Protein AF-A0A970SUI1-F1 (afdb_monomer)

pLDDT: mean 92.94, std 6.57, range [58.94, 98.44]

Mean predicted aligned error: 3.72 Å

Secondary structure (DSSP, 8-state):
--HHHHHHT-----HHHHT-TTSGGGGHHHHHHHHHHH-EEEEEEEEEE-GGGGS--S--EEEEEEEE--HHHHH-HHHHHHHHHHHHHHHT-S---GGGHHHHHHHH-TTS---SEEPPGGGTTT---EEEEEEE-GGGSGGGS---SEEEEEE-TTT-S--EEPPGGG---

Solvent-accessible surface area (backbone atoms only — not comparable to full-atom values): 9920 Å² total; per-residue (Å²): 132,53,78,64,55,55,59,66,71,59,82,77,86,40,69,70,56,72,75,36,78,82,46,75,73,61,57,42,71,73,42,46,65,53,38,75,73,70,33,43,80,24,55,24,29,52,43,44,66,55,76,66,47,61,37,76,42,90,68,56,47,65,27,37,28,36,35,29,79,50,67,69,44,73,80,37,53,68,60,50,48,49,52,26,50,52,52,43,53,40,52,78,45,90,84,55,56,78,86,47,42,68,62,36,50,53,67,60,37,80,82,63,80,50,52,63,41,73,54,55,37,91,74,45,86,71,39,75,36,28,36,28,45,28,64,45,45,24,86,32,40,63,86,22,23,58,86,66,55,68,44,52,24,26,37,39,78,92,83,36,68,55,46,38,66,46,37,49,92,74,60,83,131

Sequence (173 aa):
MSKFERWRNKLLKPVWLTKSPTDSLNGLYDAVPLLFEKGRVAFGYLVQANSLLFKTSSYSYPACFIYSEDLFFQNNPEMLESISHELYEYKSSDAIPNHLKQVVNIIKDEYERAYNILLPENFTYGKVVYLTTVLVDPRHIPKYKITRSDMPLLVLPEQTPYSIILPKYYWVD

Radius of gyration: 15.61 Å; Cα contacts (8 Å, |Δi|>4): 291; chains: 1; bounding box: 35×31×38 Å

Nearest PDB structures (foldseek):
  5gz6-assembly1_B  TM=2.029E-01  e=7.193E+00  Ureibacillus thermosphaericus

Structure (mmCIF, N/CA/C/O backbone):
data_AF-A0A970SUI1-F1
#
_entry.id   AF-A0A970SUI1-F1
#
loop_
_atom_site.group_PDB
_atom_site.id
_atom_site.type_symbol
_atom_site.label_atom_id
_atom_site.label_alt_id
_atom_site.label_comp_id
_atom_site.label_asym_id
_atom_site.label_entity_id
_atom_site.label_seq_id
_atom_site.pdbx_PDB_ins_code
_atom_site.Cartn_x
_atom_site.Cartn_y
_atom_site.Cartn_z
_atom_site.occupancy
_atom_site.B_iso_or_equiv
_atom_site.auth_seq_id
_atom_site.auth_comp_id
_atom_site.auth_asym_id
_atom_site.auth_atom_id
_atom_site.pdbx_PDB_model_num
ATOM 1 N N . MET A 1 1 ? 17.136 -14.970 -13.559 1.00 62.25 1 MET A N 1
ATOM 2 C CA . MET A 1 1 ? 16.263 -13.837 -13.927 1.00 62.25 1 MET A CA 1
ATOM 3 C C . MET A 1 1 ? 16.739 -13.221 -15.240 1.00 62.25 1 MET A C 1
ATOM 5 O O . MET A 1 1 ? 17.881 -12.770 -15.318 1.00 62.25 1 MET A O 1
ATOM 9 N N . SER A 1 2 ? 15.910 -13.260 -16.280 1.00 78.25 2 SER A N 1
ATOM 10 C CA . SER A 1 2 ? 16.203 -12.740 -17.621 1.00 78.25 2 SER A CA 1
ATOM 11 C C . SER A 1 2 ? 16.325 -11.206 -17.641 1.00 78.25 2 SER A C 1
ATOM 13 O O . SER A 1 2 ? 15.882 -10.510 -16.722 1.00 78.25 2 SER A O 1
ATOM 15 N N . LYS A 1 3 ? 16.905 -10.638 -18.713 1.00 69.88 3 LYS A N 1
ATOM 16 C CA . LYS A 1 3 ? 16.972 -9.172 -18.922 1.00 69.88 3 LYS A CA 1
ATOM 17 C C . LYS A 1 3 ? 15.576 -8.533 -18.927 1.00 69.88 3 LYS A C 1
ATOM 19 O O . LYS A 1 3 ? 15.411 -7.404 -18.472 1.00 69.88 3 LYS A O 1
ATOM 24 N N . PHE A 1 4 ? 14.585 -9.270 -19.419 1.00 70.25 4 PHE A N 1
ATOM 25 C CA . PHE A 1 4 ? 13.199 -8.835 -19.504 1.00 70.25 4 PHE A CA 1
ATOM 26 C C . PHE A 1 4 ? 12.503 -8.830 -18.136 1.00 70.25 4 PHE A C 1
ATOM 28 O O . PHE A 1 4 ? 11.882 -7.834 -17.775 1.00 70.25 4 PHE A O 1
ATOM 35 N N . GLU A 1 5 ? 12.692 -9.872 -17.324 1.00 71.69 5 GLU A N 1
ATOM 36 C CA . GLU A 1 5 ? 12.201 -9.920 -15.935 1.00 71.69 5 GLU A CA 1
ATOM 37 C C . GLU A 1 5 ? 12.822 -8.812 -15.077 1.00 71.69 5 GLU A C 1
ATOM 39 O O . GLU A 1 5 ? 12.118 -8.107 -14.357 1.00 71.69 5 GLU A O 1
ATOM 44 N N . ARG A 1 6 ? 14.132 -8.570 -15.230 1.00 74.81 6 ARG A N 1
ATOM 45 C CA . ARG A 1 6 ? 14.820 -7.438 -14.584 1.00 74.81 6 ARG A CA 1
ATOM 46 C C . ARG A 1 6 ? 14.205 -6.091 -14.941 1.00 74.81 6 ARG A C 1
ATOM 48 O O . ARG A 1 6 ? 14.172 -5.205 -14.096 1.00 74.81 6 ARG A O 1
ATOM 55 N N . TRP A 1 7 ? 13.747 -5.918 -16.177 1.00 76.50 7 TRP A N 1
ATOM 56 C CA . TRP A 1 7 ? 13.093 -4.684 -16.600 1.00 76.50 7 TRP A CA 1
ATOM 57 C C . TRP A 1 7 ? 11.678 -4.555 -16.017 1.00 76.50 7 TRP A C 1
ATOM 59 O O . TRP A 1 7 ? 11.342 -3.490 -15.501 1.00 76.50 7 TRP A O 1
ATOM 69 N N . ARG A 1 8 ? 10.884 -5.636 -16.030 1.00 81.75 8 ARG A N 1
ATOM 70 C CA . ARG A 1 8 ? 9.518 -5.669 -15.470 1.00 81.75 8 ARG A CA 1
ATOM 71 C C . ARG A 1 8 ? 9.485 -5.394 -13.966 1.00 81.75 8 ARG A C 1
ATOM 73 O O . ARG A 1 8 ? 8.613 -4.667 -13.499 1.00 81.75 8 ARG A O 1
ATOM 80 N N . ASN A 1 9 ? 10.464 -5.917 -13.235 1.00 82.75 9 ASN A N 1
ATOM 81 C CA . ASN A 1 9 ? 10.524 -5.840 -11.774 1.00 82.75 9 ASN A CA 1
ATOM 82 C C . ASN A 1 9 ? 11.242 -4.572 -11.269 1.00 82.75 9 ASN A C 1
ATOM 84 O O . ASN A 1 9 ? 11.437 -4.391 -10.070 1.00 82.75 9 ASN A O 1
ATOM 88 N N . LYS A 1 10 ? 11.665 -3.670 -12.166 1.00 84.62 10 LYS A N 1
ATOM 89 C CA . LYS A 1 10 ? 12.484 -2.512 -11.795 1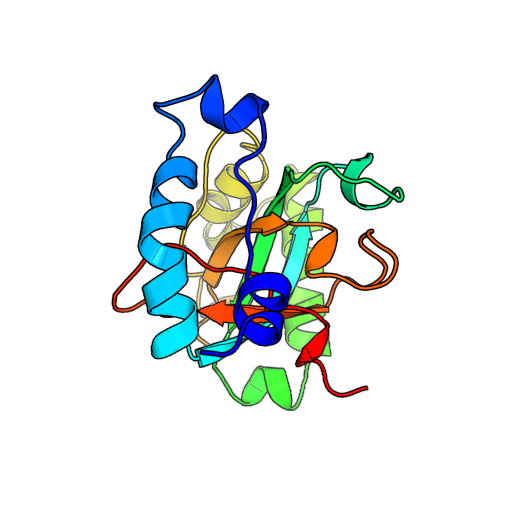.00 84.62 10 LYS A CA 1
ATOM 90 C C . LYS A 1 10 ? 11.658 -1.406 -11.137 1.00 84.62 10 LYS A C 1
ATOM 92 O O . LYS A 1 10 ? 10.986 -0.652 -11.839 1.00 84.62 10 LYS A O 1
ATOM 97 N N . LEU A 1 11 ? 11.830 -1.213 -9.832 1.00 88.81 11 LEU A N 1
ATOM 98 C CA . LEU A 1 11 ? 11.413 -0.004 -9.115 1.00 88.81 11 LEU A CA 1
ATOM 99 C C . LEU A 1 11 ? 12.519 1.063 -9.206 1.00 88.81 11 LEU A C 1
ATOM 101 O O . LEU A 1 11 ? 13.688 0.760 -8.972 1.00 88.81 11 LEU A O 1
ATOM 105 N N . LEU A 1 12 ? 12.197 2.296 -9.612 1.00 89.00 12 LEU A N 1
ATOM 106 C CA . LEU A 1 12 ? 13.188 3.382 -9.702 1.00 89.00 12 LEU A CA 1
ATOM 107 C C . LEU A 1 12 ? 13.029 4.329 -8.525 1.00 89.00 12 LEU A C 1
ATOM 109 O O . LEU A 1 12 ? 11.933 4.829 -8.292 1.00 89.00 12 LEU A O 1
ATOM 113 N N . LYS A 1 13 ? 14.149 4.628 -7.858 1.00 93.38 13 LYS A N 1
ATOM 114 C CA . LYS A 1 13 ? 14.183 5.623 -6.789 1.00 93.38 13 LYS A CA 1
ATOM 115 C C . LYS A 1 13 ? 13.908 7.016 -7.361 1.00 93.38 13 LYS A C 1
ATOM 117 O O . LYS A 1 13 ? 14.708 7.489 -8.174 1.00 93.38 13 LYS A O 1
ATOM 122 N N . PRO A 1 14 ? 12.784 7.664 -6.996 1.00 93.12 14 PRO A N 1
ATOM 123 C CA . PRO A 1 14 ? 12.476 8.986 -7.508 1.00 93.12 14 PRO A CA 1
ATOM 124 C C . PRO A 1 14 ? 13.42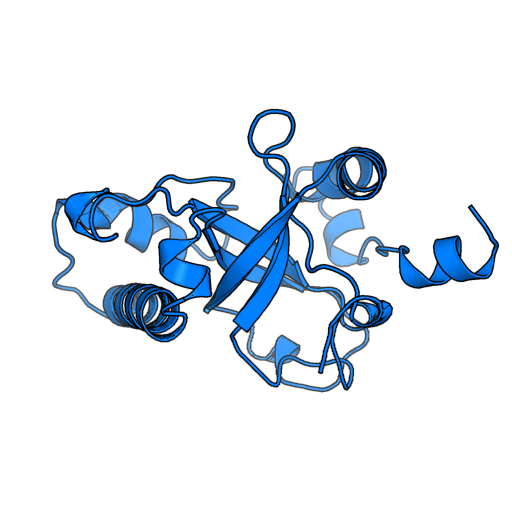1 10.020 -6.891 1.00 93.12 14 PRO A C 1
ATOM 126 O O . PRO A 1 14 ? 13.873 9.878 -5.756 1.00 93.12 14 PRO A O 1
ATOM 129 N N . VAL A 1 15 ? 13.693 11.095 -7.634 1.00 93.69 15 VAL A N 1
ATOM 130 C CA . VAL A 1 15 ? 14.657 12.137 -7.233 1.00 93.69 15 VAL A CA 1
ATOM 131 C C . VAL A 1 15 ? 14.319 12.752 -5.875 1.00 93.69 15 VAL A C 1
ATOM 133 O O . VAL A 1 15 ? 15.229 13.042 -5.105 1.00 93.69 15 VAL A O 1
ATOM 136 N N . TRP A 1 16 ? 13.032 12.944 -5.568 1.00 93.88 16 TRP A N 1
ATOM 137 C CA . TRP A 1 16 ? 12.612 13.497 -4.280 1.00 93.88 16 TRP A CA 1
ATOM 138 C C . TRP A 1 16 ? 13.020 12.587 -3.114 1.00 93.88 16 TRP A C 1
ATOM 140 O O . TRP A 1 16 ? 13.514 13.085 -2.113 1.00 93.88 16 TRP A O 1
ATOM 150 N N . LEU A 1 17 ? 12.927 11.263 -3.279 1.00 94.75 17 LEU A N 1
ATOM 151 C CA . LEU A 1 17 ? 13.305 10.309 -2.238 1.00 94.75 17 LEU A CA 1
ATOM 152 C C . LEU A 1 17 ? 14.828 10.229 -2.087 1.00 94.75 17 LEU A C 1
ATOM 154 O O . LEU A 1 17 ? 15.336 10.162 -0.974 1.00 94.75 17 LEU A O 1
ATOM 158 N N . THR A 1 18 ? 15.572 10.338 -3.194 1.00 94.12 18 THR A N 1
ATOM 159 C CA . THR A 1 18 ? 17.038 10.483 -3.160 1.00 94.12 18 THR A CA 1
ATOM 160 C C . THR A 1 18 ? 17.478 11.743 -2.406 1.00 94.12 18 THR A C 1
ATOM 162 O O . THR A 1 18 ? 18.510 11.727 -1.742 1.00 94.12 18 THR A O 1
ATOM 165 N N . LYS A 1 19 ? 16.706 12.835 -2.492 1.00 96.31 19 LYS A N 1
ATOM 166 C CA . LYS A 1 19 ? 16.964 14.091 -1.766 1.00 96.31 19 LYS A CA 1
ATOM 167 C C . LYS A 1 19 ? 16.516 14.057 -0.297 1.00 96.31 19 LYS A C 1
ATOM 169 O O . LYS A 1 19 ? 16.881 14.960 0.449 1.00 96.31 19 LYS A O 1
ATOM 174 N N . SER A 1 20 ? 15.785 13.023 0.115 1.00 94.31 20 SER A N 1
ATOM 175 C CA . SER A 1 20 ? 15.255 12.838 1.469 1.00 94.31 20 SER A CA 1
ATOM 176 C C . SER A 1 20 ? 15.763 11.517 2.061 1.00 94.31 20 SER A C 1
ATOM 178 O O . SER A 1 20 ? 14.997 10.562 2.183 1.00 94.31 20 SER A O 1
ATOM 180 N N . PRO A 1 21 ? 17.057 11.419 2.424 1.00 93.31 21 PRO A N 1
ATOM 181 C CA . PRO A 1 21 ? 17.677 10.156 2.839 1.00 93.31 21 PRO A CA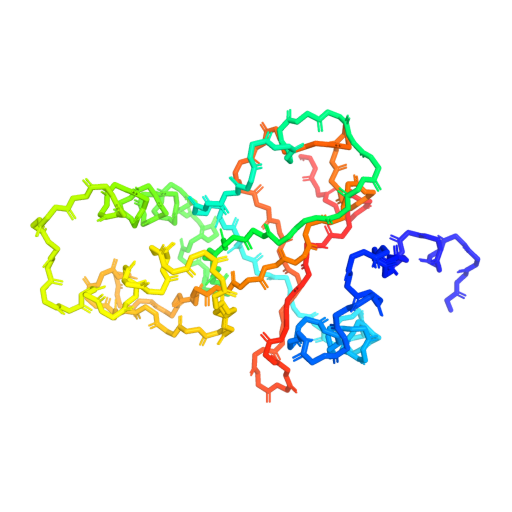 1
ATOM 182 C C . PRO A 1 21 ? 17.118 9.587 4.152 1.00 93.31 21 PRO A C 1
ATOM 184 O O . PRO A 1 21 ? 17.260 8.395 4.401 1.00 93.31 21 PRO A O 1
ATOM 187 N N . THR A 1 22 ? 16.481 10.419 4.978 1.00 94.81 22 THR A N 1
ATOM 188 C CA . THR A 1 22 ? 15.841 10.014 6.238 1.00 94.81 22 THR A CA 1
ATOM 189 C C . THR A 1 22 ? 14.401 9.531 6.064 1.00 94.81 22 THR A C 1
ATOM 191 O O . THR A 1 22 ? 13.830 9.015 7.019 1.00 94.81 22 THR A O 1
ATOM 194 N N . ASP A 1 23 ? 13.797 9.682 4.878 1.00 95.00 23 ASP A N 1
ATOM 195 C CA . ASP A 1 23 ? 12.455 9.150 4.620 1.00 95.00 23 ASP A CA 1
ATOM 196 C C . ASP A 1 23 ? 12.510 7.616 4.654 1.00 95.00 23 ASP A C 1
ATOM 198 O O . ASP A 1 23 ? 13.323 6.988 3.962 1.00 95.00 23 ASP A O 1
ATOM 202 N N . SER A 1 24 ? 11.642 7.012 5.465 1.00 95.50 24 SER A N 1
ATOM 203 C CA . SER A 1 24 ? 11.610 5.569 5.708 1.00 95.50 24 SER A CA 1
ATOM 204 C C . SER A 1 24 ? 11.296 4.748 4.454 1.00 95.50 24 SER A C 1
ATOM 206 O O . SER A 1 24 ? 11.657 3.571 4.403 1.00 95.50 24 SER A O 1
ATOM 208 N N . LEU A 1 25 ? 10.731 5.349 3.397 1.00 95.38 25 LEU A N 1
ATOM 209 C CA . LEU A 1 25 ? 10.548 4.692 2.097 1.00 95.38 25 LEU A CA 1
ATOM 210 C C . LEU A 1 25 ? 11.873 4.331 1.420 1.00 95.38 25 LEU A C 1
ATOM 212 O O . LEU A 1 25 ? 11.878 3.551 0.468 1.00 95.38 25 LEU A O 1
ATOM 216 N N . ASN A 1 26 ? 13.013 4.856 1.877 1.00 96.25 26 ASN A N 1
ATOM 217 C CA . ASN A 1 26 ? 14.308 4.435 1.349 1.00 96.25 26 ASN A CA 1
ATOM 218 C C . ASN A 1 26 ? 14.576 2.938 1.561 1.00 96.25 26 ASN A C 1
ATOM 220 O O . ASN A 1 26 ? 15.165 2.332 0.663 1.00 96.25 26 ASN A O 1
ATOM 224 N N . GLY A 1 27 ? 14.099 2.347 2.663 1.00 96.50 27 GLY A N 1
ATOM 225 C CA . GLY A 1 27 ? 14.279 0.918 2.954 1.00 96.50 27 GLY A CA 1
ATOM 226 C C . GLY A 1 27 ? 13.470 -0.011 2.042 1.00 96.50 27 GLY A C 1
ATOM 227 O O . GLY A 1 27 ? 13.797 -1.190 1.918 1.00 96.50 27 GLY A O 1
ATOM 228 N N . LEU A 1 28 ? 12.479 0.516 1.309 1.00 96.94 28 LEU A N 1
ATOM 229 C CA . LEU A 1 28 ? 11.741 -0.249 0.302 1.00 96.94 28 LEU A CA 1
ATOM 230 C C . LEU A 1 28 ? 12.683 -0.882 -0.732 1.00 96.94 28 LEU A C 1
ATOM 232 O O . LEU A 1 28 ? 12.471 -2.012 -1.157 1.00 96.94 28 LEU A O 1
ATOM 236 N N . TYR A 1 29 ? 13.735 -0.168 -1.137 1.00 95.50 29 TYR A N 1
ATOM 237 C CA . TYR A 1 29 ? 14.637 -0.622 -2.199 1.00 95.50 29 TYR A CA 1
ATOM 238 C C . TYR A 1 29 ? 15.480 -1.831 -1.787 1.00 95.50 29 TYR A C 1
ATOM 240 O O . TYR A 1 29 ? 15.832 -2.630 -2.655 1.00 95.50 29 TYR A O 1
ATOM 248 N N . ASP A 1 30 ? 15.724 -2.000 -0.488 1.00 94.88 30 ASP A N 1
ATOM 249 C CA . ASP A 1 30 ? 16.393 -3.177 0.067 1.00 94.88 30 ASP A CA 1
ATOM 250 C C . ASP A 1 30 ? 15.421 -4.363 0.190 1.00 94.88 30 ASP A C 1
ATOM 252 O O . ASP A 1 30 ? 15.821 -5.518 0.051 1.00 94.88 30 ASP A O 1
ATOM 256 N N . ALA A 1 31 ? 14.125 -4.089 0.377 1.00 96.19 31 ALA A N 1
ATOM 257 C CA . ALA A 1 31 ? 13.074 -5.102 0.470 1.00 96.19 31 ALA A CA 1
ATOM 258 C C . ALA A 1 31 ? 12.583 -5.627 -0.891 1.00 96.19 31 ALA A C 1
ATOM 260 O O . ALA A 1 31 ? 12.059 -6.736 -0.964 1.00 96.19 31 ALA A O 1
ATOM 261 N N . VAL A 1 32 ? 12.753 -4.869 -1.981 1.00 95.38 32 VAL A N 1
ATOM 262 C CA . VAL A 1 32 ? 12.268 -5.250 -3.323 1.00 95.38 32 VAL A CA 1
ATOM 263 C C . VAL A 1 32 ? 12.730 -6.652 -3.762 1.00 95.38 32 VAL A C 1
ATOM 265 O O . VAL A 1 32 ? 11.875 -7.423 -4.202 1.00 95.38 32 VAL A O 1
ATOM 268 N N . PRO A 1 33 ? 14.021 -7.040 -3.655 1.00 94.31 33 PRO A N 1
ATOM 269 C CA . PRO A 1 33 ? 14.448 -8.394 -4.013 1.00 94.31 33 PRO A CA 1
ATOM 270 C C . PRO A 1 33 ? 13.725 -9.477 -3.203 1.00 94.31 33 PRO A C 1
ATOM 272 O O . PRO A 1 33 ? 13.252 -10.452 -3.781 1.00 94.31 33 PRO A O 1
ATOM 275 N N . LEU A 1 34 ? 13.576 -9.264 -1.891 1.00 95.94 34 LEU A N 1
ATOM 276 C CA . LEU A 1 34 ? 12.889 -10.185 -0.988 1.00 95.94 34 LEU A CA 1
ATOM 277 C C . LEU A 1 34 ? 11.403 -10.332 -1.344 1.00 95.94 34 LEU A C 1
ATOM 279 O O . LEU A 1 34 ? 10.895 -11.450 -1.394 1.00 95.94 34 LEU A O 1
ATOM 283 N N . LEU A 1 35 ? 10.716 -9.223 -1.635 1.00 96.94 35 LEU A N 1
ATOM 284 C CA . LEU A 1 35 ? 9.304 -9.221 -2.027 1.00 96.94 35 LEU A CA 1
ATOM 285 C C . LEU A 1 35 ? 9.072 -9.959 -3.351 1.00 96.94 35 LEU A C 1
ATOM 287 O O . LEU A 1 35 ? 8.088 -10.678 -3.476 1.00 96.94 35 LEU A O 1
ATOM 291 N N . PHE A 1 36 ? 9.971 -9.829 -4.329 1.00 94.88 36 PHE A N 1
ATOM 292 C CA . PHE A 1 36 ? 9.856 -10.583 -5.582 1.00 94.88 36 PHE A CA 1
ATOM 293 C C . PHE A 1 36 ? 10.204 -12.069 -5.441 1.00 94.88 36 PHE A C 1
ATOM 295 O O . PHE A 1 36 ? 9.703 -12.873 -6.221 1.00 94.88 36 PHE A O 1
ATOM 302 N N . GLU A 1 37 ? 11.072 -12.436 -4.497 1.00 94.81 37 GLU A N 1
ATOM 303 C CA . GLU A 1 37 ? 11.479 -13.829 -4.281 1.00 94.81 37 GLU A CA 1
ATOM 304 C C . GLU A 1 37 ? 10.479 -14.605 -3.415 1.00 94.81 37 GLU A C 1
ATOM 306 O O . GLU A 1 37 ? 10.182 -15.762 -3.707 1.00 94.81 37 GLU A O 1
ATOM 311 N N . LYS A 1 38 ? 9.982 -13.984 -2.340 1.00 97.19 38 LYS A N 1
ATOM 312 C CA . LYS A 1 38 ? 9.218 -14.659 -1.278 1.00 97.19 38 LYS A CA 1
ATOM 313 C C . LYS A 1 38 ? 7.862 -14.029 -0.984 1.00 97.19 38 LYS A C 1
ATOM 315 O O . LYS A 1 38 ? 7.096 -14.608 -0.218 1.00 97.19 38 LYS A O 1
ATOM 320 N N . GLY A 1 39 ? 7.586 -12.849 -1.536 1.00 97.31 39 GLY A N 1
ATOM 321 C CA . GLY A 1 39 ? 6.338 -12.140 -1.294 1.00 97.31 39 GLY A CA 1
ATOM 322 C C . GLY A 1 39 ? 5.131 -12.920 -1.800 1.00 97.31 39 GLY A C 1
ATOM 323 O O . GLY A 1 39 ? 5.199 -13.658 -2.785 1.00 97.31 39 GLY A O 1
ATOM 324 N N . ARG A 1 40 ? 4.012 -12.734 -1.110 1.00 97.00 40 ARG A N 1
ATOM 325 C CA . ARG A 1 40 ? 2.713 -13.296 -1.469 1.00 97.00 40 ARG A CA 1
ATOM 326 C C . ARG A 1 40 ? 1.835 -12.203 -2.056 1.00 97.00 40 ARG A C 1
ATOM 328 O O . ARG A 1 40 ? 2.002 -11.024 -1.741 1.00 97.00 40 ARG A O 1
ATOM 335 N N . VAL A 1 41 ? 0.931 -12.597 -2.948 1.00 96.56 41 VAL A N 1
ATOM 336 C CA . VAL A 1 41 ? -0.034 -11.669 -3.539 1.00 96.56 41 VAL A CA 1
ATOM 337 C C . VAL A 1 41 ? -1.177 -11.461 -2.551 1.00 96.56 41 VAL A C 1
ATOM 339 O O . VAL A 1 41 ? -1.843 -12.420 -2.176 1.00 96.56 41 VAL A O 1
ATOM 342 N N .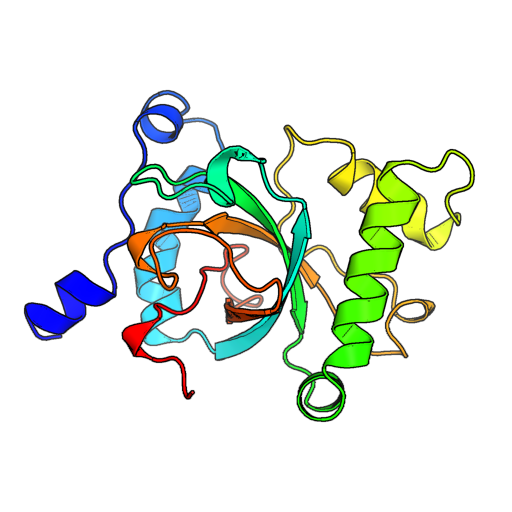 ALA A 1 42 ? -1.402 -10.210 -2.165 1.00 97.00 42 ALA A N 1
ATOM 343 C CA . ALA A 1 42 ? -2.531 -9.772 -1.356 1.00 97.00 42 ALA A CA 1
ATOM 344 C C . ALA A 1 42 ? -3.495 -8.910 -2.179 1.00 97.00 42 ALA A C 1
ATOM 346 O O . ALA A 1 42 ? -3.096 -8.247 -3.146 1.00 97.00 42 ALA A O 1
ATOM 347 N N . PHE A 1 43 ? -4.757 -8.874 -1.754 1.00 95.81 43 PHE A N 1
ATOM 348 C CA . PHE A 1 43 ? -5.769 -7.978 -2.308 1.00 95.81 43 PHE A CA 1
ATOM 349 C C . PHE A 1 43 ? -5.578 -6.602 -1.695 1.00 95.81 43 PHE A C 1
ATOM 351 O O . PHE A 1 43 ? -5.746 -6.449 -0.488 1.00 95.81 43 PHE A O 1
ATOM 358 N N . GLY A 1 44 ? -5.187 -5.625 -2.510 1.00 97.12 44 GLY A N 1
ATOM 359 C CA . GLY A 1 44 ? -5.023 -4.242 -2.089 1.00 97.12 44 GLY A CA 1
ATOM 360 C C . GLY A 1 44 ? -6.158 -3.358 -2.584 1.00 97.12 44 GLY A C 1
ATOM 361 O O . GLY A 1 44 ? -6.634 -3.524 -3.708 1.00 97.12 44 GLY A O 1
ATOM 362 N N . TYR A 1 45 ? -6.540 -2.378 -1.773 1.00 97.81 45 TYR A N 1
ATOM 363 C CA . TYR A 1 45 ? -7.465 -1.316 -2.152 1.00 97.81 45 TYR A CA 1
ATOM 364 C C . TYR A 1 45 ? -6.892 0.048 -1.775 1.00 97.81 45 TYR A C 1
ATOM 366 O O . TYR A 1 45 ? -6.357 0.239 -0.682 1.00 97.81 45 TYR A O 1
ATOM 374 N N . LEU A 1 46 ? -6.965 0.993 -2.704 1.00 97.44 46 LEU A N 1
ATOM 375 C CA . LEU A 1 46 ? -6.482 2.352 -2.522 1.00 97.44 46 LEU A CA 1
ATOM 376 C C . LEU A 1 46 ? -7.419 3.128 -1.590 1.00 97.44 46 LEU A C 1
ATOM 378 O O . LEU A 1 46 ? -8.577 3.357 -1.934 1.00 97.44 46 LEU A O 1
ATOM 382 N N . VAL A 1 47 ? -6.879 3.610 -0.470 1.00 96.38 47 VAL A N 1
ATOM 383 C CA . VAL A 1 47 ? -7.579 4.521 0.452 1.00 96.38 47 VAL A CA 1
ATOM 384 C C . VAL A 1 47 ? -7.379 5.963 0.013 1.00 96.38 47 VAL A C 1
ATOM 386 O O . VAL A 1 47 ? -8.322 6.739 -0.089 1.00 96.38 47 VAL A O 1
ATOM 389 N N . GLN A 1 48 ? -6.129 6.341 -0.257 1.00 93.94 48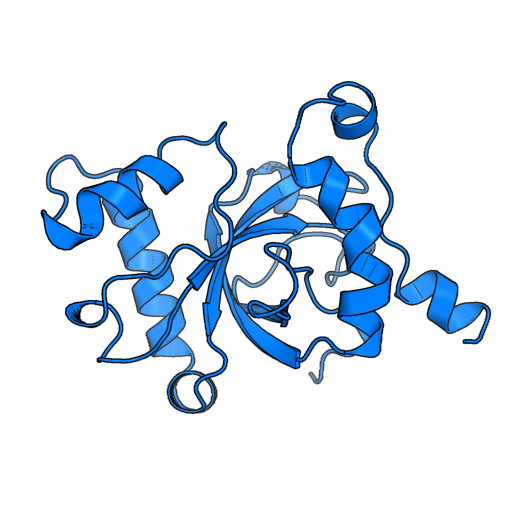 GLN A N 1
ATOM 390 C CA . GLN A 1 48 ? -5.782 7.718 -0.578 1.00 93.94 48 GLN A CA 1
ATOM 391 C C . GLN A 1 48 ? -4.545 7.785 -1.466 1.00 93.94 48 GLN A C 1
ATOM 393 O O . GLN A 1 48 ? -3.525 7.161 -1.189 1.00 93.94 48 GLN A O 1
ATOM 398 N N . ALA A 1 49 ? -4.595 8.631 -2.490 1.00 93.06 49 ALA A N 1
ATOM 399 C CA . ALA A 1 49 ? -3.459 8.928 -3.351 1.00 93.06 49 ALA A CA 1
ATOM 400 C C . ALA A 1 49 ? -3.345 10.427 -3.625 1.00 93.06 49 ALA A C 1
ATOM 402 O O . ALA A 1 49 ? -4.337 11.155 -3.659 1.00 93.06 49 ALA A O 1
ATOM 403 N N . ASN A 1 50 ? -2.121 10.872 -3.910 1.00 88.75 50 ASN A N 1
ATOM 404 C CA . ASN A 1 50 ? -1.891 12.185 -4.496 1.00 88.75 50 ASN A CA 1
ATOM 405 C C . ASN A 1 50 ? -2.612 12.295 -5.858 1.00 88.75 50 ASN A C 1
ATOM 407 O O . ASN A 1 50 ? -2.532 11.379 -6.678 1.00 88.75 50 ASN A O 1
ATOM 411 N N . SER A 1 51 ? -3.261 13.430 -6.139 1.00 91.50 51 SER A N 1
ATOM 412 C CA . SER A 1 51 ? -4.010 13.649 -7.390 1.00 91.50 51 SER A CA 1
ATOM 413 C 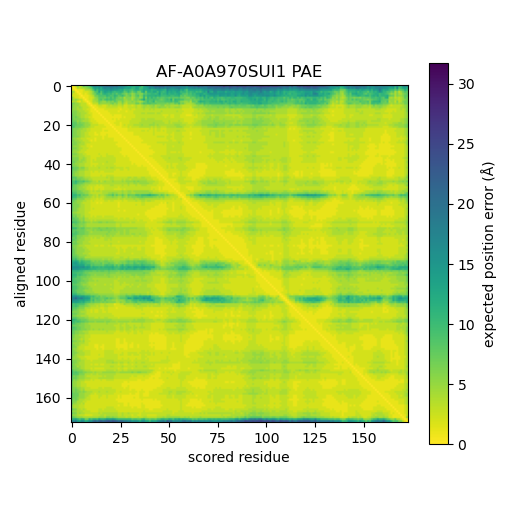C . SER A 1 51 ? -3.158 13.493 -8.662 1.00 91.50 51 SER A C 1
ATOM 415 O O . SER A 1 51 ? -3.678 13.161 -9.730 1.00 91.50 51 SER A O 1
ATOM 417 N N . LEU A 1 52 ? -1.835 13.670 -8.561 1.00 92.69 52 LEU A N 1
ATOM 418 C CA . LEU A 1 52 ? -0.882 13.443 -9.649 1.00 92.69 52 LEU A CA 1
ATOM 419 C C . LEU A 1 52 ? -0.811 11.975 -10.087 1.00 92.69 52 LEU A C 1
ATOM 421 O O . LEU A 1 52 ? -0.510 11.723 -11.251 1.00 92.69 52 LEU A O 1
ATOM 425 N N . LEU A 1 53 ? -1.136 11.016 -9.212 1.00 94.38 53 LEU A N 1
ATOM 426 C CA . LEU A 1 53 ? -1.164 9.588 -9.550 1.00 94.38 53 LEU A CA 1
ATOM 427 C C . LEU A 1 53 ? -2.324 9.213 -10.486 1.00 94.38 53 LEU A C 1
ATOM 429 O O . LEU A 1 53 ? -2.267 8.175 -11.142 1.00 94.38 53 LEU A O 1
ATOM 433 N N . PHE A 1 54 ? -3.347 10.064 -10.611 1.00 95.38 54 PHE A N 1
ATOM 434 C CA . PHE A 1 54 ? -4.471 9.877 -11.539 1.00 95.38 54 PHE A CA 1
ATOM 435 C C . PHE A 1 54 ? -4.216 10.494 -12.924 1.00 95.38 54 PHE A C 1
ATOM 437 O O . PHE A 1 54 ? -5.028 10.357 -13.845 1.00 95.38 54 PHE A O 1
ATOM 444 N N . LYS A 1 55 ? -3.071 11.159 -13.108 1.00 94.62 55 LYS A N 1
ATOM 445 C CA . LYS A 1 55 ? -2.602 11.672 -14.398 1.00 94.62 55 LYS A CA 1
ATOM 446 C C . LYS A 1 55 ? -1.491 10.769 -14.916 1.00 94.62 55 LYS A C 1
ATOM 448 O O . LYS A 1 55 ? -0.702 10.239 -14.143 1.00 94.62 55 LYS A O 1
ATOM 453 N N . THR A 1 56 ? -1.423 10.593 -16.234 1.00 92.50 56 THR A N 1
ATOM 454 C CA . THR A 1 56 ? -0.324 9.842 -16.854 1.00 92.50 56 THR A CA 1
ATOM 455 C C . THR A 1 56 ? 0.999 10.512 -16.490 1.00 92.50 56 THR A C 1
ATOM 457 O O . THR A 1 56 ? 1.198 11.688 -16.791 1.00 92.50 56 THR A O 1
ATOM 460 N N . SER A 1 57 ? 1.875 9.773 -15.811 1.00 85.31 57 SER A N 1
ATOM 461 C CA . SER A 1 57 ? 3.103 10.303 -15.217 1.00 85.31 57 SER A CA 1
ATOM 462 C C . SER A 1 57 ? 4.228 9.273 -15.273 1.00 85.31 57 SER A C 1
ATOM 464 O O . SER A 1 57 ? 3.991 8.069 -15.336 1.00 85.31 57 SER A O 1
ATOM 466 N N . SER A 1 58 ? 5.472 9.745 -15.246 1.00 86.50 58 SER A N 1
ATOM 467 C CA . SER A 1 58 ? 6.668 8.918 -15.042 1.00 86.50 58 SER A CA 1
ATOM 468 C C . SER A 1 58 ? 7.197 8.989 -13.605 1.00 86.50 58 SER A C 1
ATOM 470 O O . SER A 1 58 ? 8.191 8.336 -13.287 1.00 86.50 58 SER A O 1
ATOM 472 N N . TYR A 1 59 ? 6.549 9.774 -12.742 1.00 90.69 59 TYR A N 1
ATOM 473 C CA . TYR A 1 59 ? 6.968 10.008 -11.366 1.00 90.69 59 TYR A CA 1
ATOM 474 C C . TYR A 1 59 ? 6.234 9.094 -10.392 1.00 90.69 59 TYR A C 1
ATOM 476 O O . TYR A 1 59 ? 5.007 8.997 -10.425 1.00 90.69 59 TYR A O 1
ATOM 484 N N . SER A 1 60 ? 7.003 8.477 -9.498 1.00 94.00 60 SER A N 1
ATOM 485 C CA . SER A 1 60 ? 6.473 7.663 -8.410 1.00 94.00 60 SER A CA 1
ATOM 486 C C . SER A 1 60 ? 6.125 8.526 -7.199 1.00 94.00 60 SER A C 1
ATOM 488 O O . SER A 1 60 ? 6.925 9.377 -6.789 1.00 94.00 60 SER A O 1
ATOM 490 N N . TYR A 1 61 ? 4.962 8.266 -6.603 1.00 94.69 61 TYR A N 1
ATOM 491 C CA . TYR A 1 61 ? 4.479 8.940 -5.395 1.00 94.69 61 TYR A CA 1
ATOM 492 C C . TYR A 1 61 ? 3.935 7.918 -4.394 1.00 94.69 61 TYR A C 1
ATOM 494 O O . TYR A 1 61 ? 3.425 6.876 -4.815 1.00 94.69 61 TYR A O 1
ATOM 502 N N . PRO A 1 62 ? 4.049 8.183 -3.083 1.00 94.94 62 PRO A N 1
ATOM 503 C CA . PRO A 1 62 ? 3.402 7.350 -2.085 1.00 94.94 62 PRO A CA 1
ATOM 504 C C . PRO A 1 62 ? 1.879 7.468 -2.187 1.00 94.94 62 PRO A C 1
ATOM 506 O O . PRO A 1 62 ? 1.333 8.521 -2.529 1.00 94.94 62 PRO A O 1
ATOM 509 N N . ALA A 1 63 ? 1.206 6.374 -1.865 1.00 95.56 63 ALA A N 1
ATOM 510 C CA . ALA A 1 63 ? -0.229 6.301 -1.668 1.00 95.56 63 ALA A CA 1
ATOM 511 C C . ALA A 1 63 ? -0.533 5.350 -0.508 1.00 95.56 63 ALA A C 1
ATOM 513 O O . ALA A 1 63 ? 0.245 4.440 -0.217 1.00 95.56 63 ALA A O 1
ATOM 514 N N . CYS A 1 64 ? -1.661 5.573 0.149 1.00 96.50 64 CYS A N 1
ATOM 515 C CA . CYS A 1 64 ? -2.140 4.765 1.253 1.00 96.50 64 CYS A CA 1
ATOM 516 C C . CYS A 1 64 ? -3.084 3.685 0.723 1.00 96.50 64 CYS A C 1
ATOM 518 O O . CYS A 1 64 ? -4.065 3.989 0.039 1.00 96.50 64 CYS A O 1
ATOM 520 N N . PHE A 1 65 ? -2.773 2.435 1.036 1.00 97.94 65 PHE A N 1
ATOM 521 C CA . PHE A 1 65 ? -3.551 1.257 0.680 1.00 97.94 65 PHE A CA 1
ATOM 522 C C . PHE A 1 65 ? -3.979 0.522 1.943 1.00 97.94 65 PHE A C 1
ATOM 524 O O . PHE A 1 65 ? -3.261 0.526 2.943 1.00 97.94 65 PHE A O 1
ATOM 531 N N . ILE A 1 66 ? -5.104 -0.175 1.860 1.00 98.25 66 ILE A N 1
ATOM 532 C CA . ILE A 1 66 ? -5.366 -1.327 2.714 1.00 98.25 66 ILE A CA 1
ATOM 533 C C . ILE A 1 66 ? -5.090 -2.610 1.946 1.00 98.25 66 ILE A C 1
ATOM 535 O O . ILE A 1 66 ? -5.220 -2.631 0.722 1.00 98.25 66 ILE A O 1
ATOM 539 N N . TYR A 1 67 ? -4.724 -3.680 2.642 1.00 98.44 67 TYR A N 1
ATOM 540 C CA . TYR A 1 67 ? -4.634 -4.999 2.033 1.00 98.44 67 TYR A CA 1
ATOM 541 C C . TYR A 1 67 ? -4.977 -6.134 2.989 1.00 98.44 67 TYR A C 1
ATOM 543 O O . TYR A 1 67 ? -4.877 -5.996 4.210 1.00 98.44 67 TYR A O 1
ATOM 551 N N . SER A 1 68 ? -5.337 -7.279 2.414 1.00 97.94 68 SER A N 1
ATOM 552 C CA . SER A 1 68 ? -5.519 -8.532 3.141 1.00 97.94 68 SER A CA 1
ATOM 553 C C . SER A 1 68 ? -5.073 -9.738 2.314 1.00 97.94 68 SER A C 1
ATOM 555 O O . SER A 1 68 ? -5.191 -9.750 1.086 1.00 97.94 68 SER A O 1
ATOM 557 N N . GLU A 1 69 ? -4.567 -10.756 3.010 1.00 96.56 69 GLU A N 1
ATOM 558 C CA . GLU A 1 69 ? -4.301 -12.096 2.469 1.00 96.56 69 GLU A CA 1
ATOM 559 C C . GLU A 1 69 ? -5.484 -13.063 2.718 1.00 96.56 69 GLU A C 1
ATOM 561 O O . GLU A 1 69 ? -5.431 -14.221 2.308 1.00 96.56 69 GLU A O 1
ATOM 566 N N . ASP A 1 70 ? -6.556 -12.623 3.398 1.00 96.69 70 ASP A N 1
ATOM 567 C CA . ASP A 1 70 ? -7.708 -13.474 3.729 1.00 96.69 70 ASP A CA 1
ATOM 568 C C . ASP A 1 70 ? -8.603 -13.717 2.498 1.00 96.69 70 ASP A C 1
ATOM 570 O O . ASP A 1 70 ? -9.062 -12.780 1.835 1.00 96.69 70 ASP A O 1
ATOM 574 N N . LEU A 1 71 ? -8.906 -14.994 2.229 1.00 94.75 71 LEU A N 1
ATOM 575 C CA . LEU A 1 71 ? -9.763 -15.437 1.119 1.00 94.75 71 LEU A CA 1
ATOM 576 C C . LEU A 1 71 ? -11.182 -14.849 1.170 1.00 94.75 71 LEU A C 1
ATOM 578 O O . LEU A 1 71 ? -11.875 -14.818 0.153 1.00 94.75 71 LEU A O 1
ATOM 582 N N . PHE A 1 72 ? -11.638 -14.376 2.330 1.00 95.94 72 PHE A N 1
ATOM 583 C CA . PHE A 1 72 ? -12.894 -13.649 2.459 1.00 95.94 72 PHE A CA 1
ATOM 584 C C . PHE A 1 72 ? -12.954 -12.458 1.498 1.00 95.94 72 PHE A C 1
ATOM 586 O O . PHE A 1 72 ? -13.931 -12.336 0.766 1.00 95.94 72 PHE A O 1
ATOM 593 N N . PHE A 1 73 ? -11.908 -11.632 1.431 1.00 95.31 73 PHE A N 1
ATOM 594 C CA . PHE A 1 73 ? -11.889 -10.465 0.543 1.00 95.31 73 PHE A CA 1
ATOM 595 C C . PHE A 1 73 ? -11.616 -10.830 -0.916 1.00 95.31 73 PHE A C 1
ATOM 597 O O . PHE A 1 73 ? -12.027 -10.097 -1.807 1.00 95.31 73 PHE A O 1
ATOM 604 N N . GLN A 1 74 ? -10.993 -11.982 -1.178 1.00 88.75 74 GLN A N 1
ATOM 605 C CA . GLN A 1 74 ? -10.909 -12.522 -2.537 1.00 88.75 74 GLN A CA 1
ATOM 606 C C . GLN A 1 74 ? -12.296 -12.821 -3.111 1.00 88.75 74 GLN A C 1
ATOM 608 O O . GLN A 1 74 ? -12.569 -12.536 -4.273 1.00 88.75 74 GLN A O 1
ATOM 613 N N . ASN A 1 75 ? -13.156 -13.426 -2.291 1.00 93.38 75 ASN A N 1
ATOM 614 C CA . ASN A 1 75 ? -14.499 -13.827 -2.696 1.00 93.38 75 ASN A CA 1
ATOM 615 C C . ASN A 1 75 ? -15.516 -12.679 -2.605 1.00 93.38 75 ASN A C 1
ATOM 617 O O . ASN A 1 75 ? -16.579 -12.783 -3.206 1.00 93.38 75 ASN A O 1
ATOM 621 N N . ASN A 1 76 ? -15.193 -11.622 -1.853 1.00 94.62 76 ASN A N 1
ATOM 622 C CA . ASN A 1 76 ? -16.060 -10.473 -1.584 1.00 94.62 76 ASN A CA 1
ATOM 623 C C . ASN A 1 76 ? -15.242 -9.161 -1.684 1.00 94.62 76 ASN A C 1
ATOM 625 O O . ASN A 1 76 ? -15.012 -8.494 -0.666 1.00 94.62 76 ASN A O 1
ATOM 629 N N . PRO A 1 77 ? -14.704 -8.809 -2.870 1.00 92.00 77 PRO A N 1
ATOM 630 C CA . PRO A 1 77 ? -13.829 -7.643 -3.044 1.00 92.00 77 PRO A CA 1
ATOM 631 C C . PRO A 1 77 ? -14.493 -6.313 -2.655 1.00 92.00 77 PRO A C 1
ATOM 633 O O 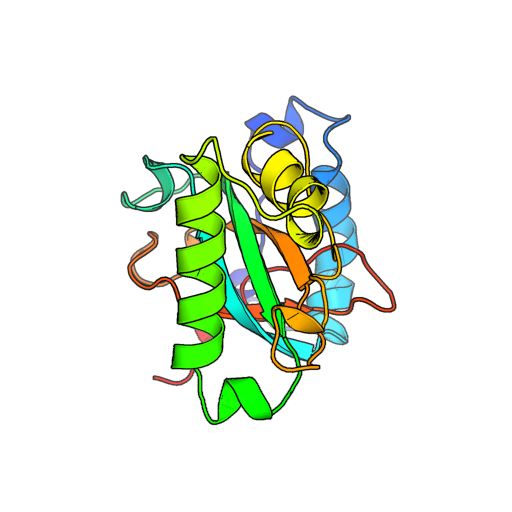. PRO A 1 77 ? -13.823 -5.412 -2.147 1.00 92.00 77 PRO A O 1
ATOM 636 N N . GLU A 1 78 ? -15.813 -6.209 -2.809 1.00 95.56 78 GLU A N 1
ATOM 637 C CA . GLU A 1 78 ? -16.630 -5.060 -2.410 1.00 95.56 78 GLU A CA 1
ATOM 638 C C . GLU A 1 78 ? -16.573 -4.774 -0.900 1.00 95.56 78 GLU A C 1
ATOM 640 O O . GLU A 1 78 ? -16.765 -3.638 -0.460 1.00 95.56 78 GLU A O 1
ATOM 645 N N . MET A 1 79 ? -16.262 -5.785 -0.083 1.00 97.12 79 MET A N 1
ATOM 646 C CA . MET A 1 79 ? -16.126 -5.620 1.364 1.00 97.12 79 MET A CA 1
ATOM 647 C C . MET A 1 79 ? -14.836 -4.879 1.714 1.00 97.12 79 MET A C 1
ATOM 649 O O . MET A 1 79 ? -14.839 -4.032 2.607 1.00 97.12 79 MET A O 1
ATOM 653 N N . LEU A 1 80 ? -13.742 -5.154 0.993 1.00 96.50 80 LEU A N 1
ATOM 654 C CA . LEU A 1 80 ? -12.490 -4.412 1.155 1.00 96.50 80 LEU A CA 1
ATOM 655 C C . LEU A 1 80 ? -12.626 -2.999 0.577 1.00 96.50 80 LEU A C 1
ATOM 657 O O . LEU A 1 80 ? -12.168 -2.039 1.190 1.00 96.50 80 LEU A O 1
ATOM 661 N N . GLU A 1 81 ? -13.317 -2.857 -0.555 1.00 97.06 81 GLU A N 1
ATOM 662 C CA . GLU A 1 81 ? -13.686 -1.552 -1.108 1.00 97.06 81 GLU A CA 1
ATOM 663 C C . GLU A 1 81 ? -14.431 -0.690 -0.077 1.00 97.06 81 GLU A C 1
ATOM 665 O O . GLU A 1 81 ? -14.053 0.459 0.153 1.00 97.06 81 GLU A O 1
ATOM 670 N N . SER A 1 82 ? -15.452 -1.251 0.574 1.00 97.44 82 SER A N 1
ATOM 671 C CA . SER A 1 82 ? -16.275 -0.539 1.558 1.00 97.44 82 SER A CA 1
ATOM 672 C C . SER A 1 82 ? -15.444 -0.037 2.743 1.00 97.44 82 SER A C 1
ATOM 674 O O . SER A 1 82 ? -15.561 1.126 3.121 1.00 97.44 82 SER A O 1
ATOM 676 N N . ILE A 1 83 ? -14.533 -0.870 3.264 1.00 97.50 83 ILE A N 1
ATOM 677 C CA . ILE A 1 83 ? -13.574 -0.483 4.317 1.00 97.50 83 ILE A CA 1
ATOM 678 C C . ILE A 1 83 ? -12.709 0.698 3.847 1.00 97.50 83 ILE A C 1
ATOM 680 O O . ILE A 1 83 ? -12.480 1.647 4.596 1.00 97.50 83 ILE A O 1
ATOM 684 N N . SER A 1 84 ? -12.225 0.651 2.604 1.00 96.81 84 SER A N 1
ATOM 685 C CA . SER A 1 84 ? -11.374 1.697 2.032 1.00 96.81 84 SER A CA 1
ATOM 686 C C . SER A 1 84 ? -12.102 3.036 1.902 1.00 96.81 84 SER A C 1
ATOM 688 O O . SER A 1 84 ? -11.552 4.073 2.282 1.00 96.81 84 SER A O 1
ATOM 690 N N . HIS A 1 85 ? -13.339 3.020 1.394 1.00 95.81 85 HIS A N 1
ATOM 691 C CA . HIS A 1 85 ? -14.172 4.221 1.279 1.00 95.81 85 HIS A CA 1
ATOM 692 C C . HIS A 1 85 ? -14.501 4.804 2.647 1.00 95.81 85 HIS A C 1
ATOM 694 O O . HIS A 1 85 ? -14.335 6.003 2.845 1.00 95.81 85 HIS A O 1
ATOM 700 N N . GLU A 1 86 ? -14.882 3.971 3.614 1.00 95.94 86 GLU A N 1
ATOM 701 C CA . GLU A 1 86 ? -15.236 4.448 4.951 1.00 95.94 86 GLU A CA 1
ATOM 702 C C . GLU A 1 86 ? -14.027 5.092 5.662 1.00 95.94 86 GLU A C 1
ATOM 704 O O . GLU A 1 86 ? -14.141 6.166 6.258 1.00 95.94 86 GLU A O 1
ATOM 709 N N . LEU A 1 87 ? -12.823 4.519 5.522 1.00 95.81 87 LEU A N 1
ATOM 710 C CA . LEU A 1 87 ? -11.585 5.149 6.006 1.00 95.81 87 LEU A CA 1
ATOM 711 C C . LEU A 1 87 ? -11.319 6.511 5.351 1.00 95.81 87 LEU A C 1
ATOM 713 O O . LEU A 1 87 ? -10.902 7.453 6.033 1.00 95.81 87 LEU A O 1
ATOM 717 N N . TYR A 1 88 ? -11.551 6.623 4.041 1.00 94.38 88 TYR A N 1
ATOM 718 C CA . TYR A 1 88 ? -11.407 7.882 3.316 1.00 94.38 88 TYR A CA 1
ATOM 719 C C . TYR A 1 88 ? -12.435 8.927 3.777 1.00 94.38 88 TYR A C 1
ATOM 721 O O . TYR A 1 88 ? -12.075 10.085 3.986 1.00 94.38 88 TYR A O 1
ATOM 729 N N . GLU A 1 89 ? -13.687 8.538 4.016 1.00 94.25 89 GLU A N 1
ATOM 730 C CA . GLU A 1 89 ? -14.724 9.434 4.541 1.00 94.25 89 GLU A CA 1
ATOM 731 C C . GLU A 1 89 ? -14.376 9.955 5.942 1.00 94.25 89 GLU A C 1
ATOM 733 O O . GLU A 1 89 ? -14.473 11.159 6.204 1.00 94.25 89 GLU A O 1
ATOM 738 N N . TYR A 1 90 ? -13.870 9.093 6.833 1.00 93.81 90 TYR A N 1
ATOM 739 C CA . TYR A 1 90 ? -13.436 9.521 8.166 1.00 93.81 90 TYR A CA 1
ATOM 740 C C . TYR A 1 90 ? -12.271 10.511 8.135 1.00 93.81 90 TYR A C 1
ATOM 742 O O . TYR A 1 90 ? -12.148 11.346 9.037 1.00 93.81 90 TYR A O 1
ATOM 750 N N . LYS A 1 91 ? -11.441 10.484 7.088 1.00 87.25 91 LYS A N 1
ATOM 751 C CA . LYS A 1 91 ? -10.386 11.484 6.890 1.00 87.25 91 LYS A CA 1
ATOM 752 C C . LYS A 1 91 ? -10.951 12.907 6.796 1.00 87.25 91 LYS A C 1
ATOM 754 O O . LYS A 1 91 ? -10.285 13.851 7.211 1.00 87.25 91 LYS A O 1
ATOM 759 N N . SER A 1 92 ? -12.168 13.082 6.293 1.00 85.75 92 SER A N 1
ATOM 760 C CA . SER A 1 92 ? -12.832 14.389 6.188 1.00 85.75 92 SER A CA 1
ATOM 761 C C . SER A 1 92 ? -13.873 14.639 7.283 1.00 85.75 92 SER A C 1
ATOM 763 O O . SER A 1 92 ? -14.509 15.688 7.280 1.00 85.75 92 SER A O 1
ATOM 765 N N . SER A 1 93 ? -14.029 13.709 8.229 1.00 88.94 93 SER A N 1
ATOM 766 C CA . SER A 1 93 ? -14.998 13.797 9.322 1.00 88.94 93 SER A CA 1
ATOM 767 C C . SER A 1 93 ? -14.354 14.242 10.639 1.00 88.94 93 SER A C 1
ATOM 769 O O . SER A 1 93 ? -13.209 13.888 10.958 1.00 88.94 93 SER A O 1
ATOM 771 N N . ASP A 1 94 ? -15.128 14.980 11.435 1.00 84.31 94 ASP A N 1
ATOM 772 C CA . ASP A 1 94 ? -14.824 15.295 12.836 1.00 84.31 94 ASP A CA 1
ATOM 773 C C . ASP A 1 94 ? -15.366 14.222 13.800 1.00 84.31 94 ASP A C 1
ATOM 775 O O . ASP A 1 94 ? -14.895 14.083 14.930 1.00 84.31 94 ASP A O 1
ATOM 779 N N . ALA A 1 95 ? -16.326 13.412 13.347 1.00 91.06 95 ALA A N 1
ATOM 780 C CA . ALA A 1 95 ? -16.973 12.363 14.127 1.00 91.06 95 ALA A CA 1
ATOM 781 C C . ALA A 1 95 ? -16.343 10.991 13.838 1.00 91.06 95 ALA A C 1
ATOM 783 O O . ALA A 1 95 ? -16.965 10.115 13.242 1.00 91.06 95 ALA A O 1
ATOM 784 N N . ILE A 1 96 ? -15.088 10.804 14.256 1.00 92.00 96 ILE A N 1
ATOM 785 C CA . ILE A 1 96 ? -14.365 9.537 14.068 1.00 92.00 96 ILE A CA 1
ATOM 786 C C . ILE A 1 96 ? -14.651 8.583 15.243 1.00 92.00 96 ILE A C 1
ATOM 788 O O . ILE A 1 96 ? -14.399 8.958 16.400 1.00 92.00 96 ILE A O 1
ATOM 792 N N . PRO A 1 97 ? -15.102 7.338 14.990 1.00 93.06 97 PRO A N 1
ATOM 793 C CA . PRO A 1 97 ? -15.252 6.320 16.025 1.00 93.06 97 PRO A CA 1
ATOM 794 C C . PRO A 1 97 ? -13.953 6.107 16.808 1.00 93.06 97 PRO A C 1
ATOM 796 O O . PRO A 1 97 ? -12.875 6.010 16.228 1.00 93.06 97 PRO A O 1
ATOM 799 N N . ASN A 1 98 ? -14.042 5.985 18.138 1.00 92.44 98 ASN A N 1
ATOM 800 C CA . ASN A 1 98 ? -12.858 5.905 19.009 1.00 92.44 98 ASN A CA 1
ATOM 801 C C . ASN A 1 98 ? -11.856 4.819 18.591 1.00 92.44 98 ASN A C 1
ATOM 803 O O . ASN A 1 98 ? -10.655 5.069 18.609 1.00 92.44 98 ASN A O 1
ATOM 807 N N . HIS A 1 99 ? -12.348 3.648 18.182 1.00 91.69 99 HIS A N 1
ATOM 808 C CA . HIS A 1 99 ? -11.511 2.526 17.759 1.00 91.69 99 HIS A CA 1
ATOM 809 C C . HIS A 1 99 ? -10.766 2.777 16.433 1.00 91.69 99 HIS A C 1
ATOM 811 O O . HIS A 1 99 ? -9.761 2.125 16.181 1.00 91.69 99 HIS A O 1
ATOM 817 N N . LEU A 1 100 ? -11.201 3.749 15.619 1.00 94.56 100 LEU A N 1
ATOM 818 C CA . LEU A 1 100 ? -10.572 4.121 14.345 1.00 94.56 100 LEU A CA 1
ATOM 819 C C . LEU A 1 100 ? -9.706 5.379 14.432 1.00 94.56 100 LEU A C 1
ATOM 821 O O . LEU A 1 100 ? -8.950 5.656 13.504 1.00 94.56 100 LEU A O 1
ATOM 825 N N . LYS A 1 101 ? -9.771 6.139 15.535 1.00 92.88 101 LYS A N 1
ATOM 826 C CA . LYS A 1 101 ? -9.080 7.435 15.668 1.00 92.88 101 LYS A CA 1
ATOM 827 C C . LYS A 1 101 ? -7.597 7.367 15.323 1.00 92.88 101 LYS A C 1
ATOM 829 O O . LYS A 1 101 ? -7.111 8.228 14.600 1.00 92.88 101 LYS A O 1
ATOM 834 N N . GLN A 1 102 ? -6.886 6.349 15.806 1.00 91.25 102 GLN A N 1
ATOM 835 C CA . GLN A 1 102 ? -5.456 6.205 15.528 1.00 91.25 102 GLN A CA 1
ATOM 836 C C . GLN A 1 102 ? -5.186 5.994 14.032 1.00 91.25 102 GLN A C 1
ATOM 838 O O . GLN A 1 102 ? -4.350 6.688 13.463 1.00 91.25 102 GLN A O 1
ATOM 843 N N . VAL A 1 103 ? -5.921 5.082 13.391 1.00 93.25 103 VAL A N 1
ATOM 844 C CA . VAL A 1 103 ? -5.785 4.781 11.958 1.00 93.25 103 VAL A CA 1
ATOM 845 C C . VAL A 1 103 ? -6.125 6.008 11.113 1.00 93.25 103 VAL A C 1
ATOM 847 O O . VAL A 1 103 ? -5.367 6.381 10.223 1.00 93.25 103 VAL A O 1
ATOM 850 N N . VAL A 1 104 ? -7.235 6.681 11.413 1.00 93.06 104 VAL A N 1
ATOM 851 C CA . VAL A 1 104 ? -7.671 7.860 10.655 1.00 93.06 104 VAL A CA 1
ATOM 852 C C . VAL A 1 104 ? -6.704 9.027 10.834 1.00 93.06 104 VAL A C 1
ATOM 854 O O . VAL A 1 104 ? -6.445 9.746 9.874 1.00 93.06 104 VAL A O 1
ATOM 857 N N . ASN A 1 105 ? -6.116 9.201 12.020 1.00 90.94 105 ASN A N 1
ATOM 858 C CA . ASN A 1 105 ? -5.083 10.215 12.230 1.00 90.94 105 ASN A CA 1
ATOM 859 C C . ASN A 1 105 ? -3.838 9.947 11.376 1.00 90.94 105 ASN A C 1
ATOM 861 O O . ASN A 1 105 ? -3.288 10.894 10.830 1.00 90.94 105 ASN A O 1
ATOM 865 N N . ILE A 1 106 ? -3.446 8.682 11.198 1.00 90.75 106 ILE A N 1
ATOM 866 C CA . ILE A 1 106 ? -2.354 8.306 10.287 1.00 90.75 106 ILE A CA 1
ATOM 867 C C . ILE A 1 106 ? -2.712 8.647 8.833 1.00 90.75 106 ILE A C 1
ATOM 869 O O . ILE A 1 106 ? -1.871 9.133 8.093 1.00 90.75 106 ILE A O 1
ATOM 873 N N . ILE A 1 107 ? -3.962 8.433 8.412 1.00 90.62 107 ILE A N 1
ATOM 874 C CA . ILE A 1 107 ? -4.416 8.782 7.053 1.00 90.62 107 ILE A CA 1
ATOM 875 C C . ILE A 1 107 ? -4.478 10.311 6.859 1.00 90.62 107 ILE A C 1
ATOM 877 O O . ILE A 1 107 ? -4.169 10.819 5.780 1.00 90.62 107 ILE A O 1
ATOM 881 N N . LYS A 1 108 ? -4.879 11.060 7.896 1.00 88.94 108 LYS A N 1
ATOM 882 C CA . LYS A 1 108 ? -4.877 12.534 7.904 1.00 88.94 108 LYS A CA 1
ATOM 883 C C . LYS A 1 108 ? -3.454 13.098 7.858 1.00 88.94 108 LYS A C 1
ATOM 885 O O . LYS A 1 108 ? -3.238 14.122 7.210 1.00 88.94 108 LYS A O 1
ATOM 890 N N . ASP A 1 109 ? -2.509 12.445 8.525 1.00 83.06 109 ASP A N 1
ATOM 891 C CA . ASP A 1 109 ? -1.094 12.802 8.509 1.00 83.06 109 ASP A CA 1
ATOM 892 C C . ASP A 1 109 ? -0.421 12.303 7.220 1.00 83.06 109 ASP A C 1
ATOM 894 O O . ASP A 1 109 ? 0.218 11.257 7.168 1.00 83.06 109 ASP A O 1
ATOM 898 N N . GLU A 1 110 ? -0.576 13.074 6.141 1.00 74.62 110 GLU A N 1
ATOM 899 C CA . GLU A 1 110 ? -0.017 12.750 4.818 1.00 74.62 110 GLU A CA 1
ATOM 900 C C . GLU A 1 110 ? 1.528 12.756 4.769 1.00 74.62 110 GLU A C 1
ATOM 902 O O . GLU A 1 110 ? 2.123 12.415 3.737 1.00 74.62 110 GLU A O 1
ATOM 907 N N . TYR A 1 111 ? 2.195 13.170 5.853 1.00 75.69 111 TYR A N 1
ATOM 908 C CA . TYR A 1 111 ? 3.653 13.229 5.939 1.00 75.69 111 TYR A CA 1
ATOM 909 C C . TYR A 1 111 ? 4.244 11.945 6.508 1.00 75.69 111 TYR A C 1
ATOM 911 O O . TYR A 1 111 ? 5.285 11.495 6.018 1.00 75.69 111 TYR A O 1
ATOM 919 N N . GLU A 1 112 ? 3.571 11.333 7.478 1.00 84.69 112 GLU A N 1
ATOM 920 C CA . GLU A 1 112 ? 4.003 10.076 8.072 1.00 84.69 112 GLU A CA 1
ATOM 921 C C . GLU A 1 112 ? 3.771 8.882 7.138 1.00 84.69 112 GLU A C 1
ATOM 923 O O . GLU A 1 112 ? 2.947 8.891 6.218 1.00 84.69 112 GLU A O 1
ATOM 928 N N . ARG A 1 113 ? 4.573 7.832 7.328 1.00 92.00 113 ARG A N 1
ATOM 929 C CA . ARG A 1 113 ? 4.473 6.597 6.542 1.00 92.00 113 ARG A CA 1
ATOM 930 C C . ARG A 1 113 ? 3.857 5.511 7.409 1.00 92.00 113 ARG A C 1
ATOM 932 O O . ARG A 1 113 ? 4.459 5.067 8.381 1.00 92.00 113 ARG A O 1
ATOM 939 N N . ALA A 1 114 ? 2.670 5.056 7.031 1.00 93.62 114 ALA A N 1
ATOM 940 C CA . ALA A 1 114 ? 2.061 3.869 7.614 1.00 93.62 114 ALA A CA 1
ATOM 941 C C . ALA A 1 114 ? 2.723 2.614 7.039 1.00 93.62 114 ALA A C 1
ATOM 943 O O . ALA A 1 114 ? 2.860 2.520 5.820 1.00 93.62 114 ALA A O 1
ATOM 944 N N . TYR A 1 115 ? 3.066 1.635 7.873 1.00 96.62 115 TYR A N 1
ATOM 945 C CA . TYR A 1 115 ? 3.517 0.326 7.403 1.00 96.62 115 TYR A CA 1
ATOM 946 C C . TYR A 1 115 ? 2.875 -0.782 8.224 1.00 96.62 115 TYR A C 1
ATOM 948 O O . TYR A 1 115 ? 3.071 -0.835 9.437 1.00 96.62 115 TYR A O 1
ATOM 956 N N . ASN A 1 116 ? 2.128 -1.662 7.555 1.00 97.06 116 ASN A N 1
ATOM 957 C CA . ASN A 1 116 ? 1.463 -2.824 8.153 1.00 97.06 116 ASN A CA 1
ATOM 958 C C . ASN A 1 116 ? 0.711 -2.503 9.460 1.00 97.06 116 ASN A C 1
ATOM 960 O O . ASN A 1 116 ? 0.761 -3.265 10.426 1.00 97.06 116 ASN A O 1
ATOM 964 N N . ILE A 1 117 ? 0.003 -1.372 9.496 1.00 97.00 117 ILE A N 1
ATOM 965 C CA . ILE A 1 117 ? -0.819 -0.992 10.646 1.00 97.00 117 ILE A CA 1
ATOM 966 C C . ILE A 1 117 ? -2.084 -1.841 10.617 1.00 97.00 117 ILE A C 1
ATOM 968 O O . ILE A 1 117 ? -2.873 -1.737 9.681 1.00 97.00 117 ILE A O 1
ATOM 972 N N . LEU A 1 118 ? -2.279 -2.682 11.629 1.00 96.94 118 LEU A N 1
ATOM 973 C CA . LEU A 1 118 ? -3.492 -3.483 11.747 1.00 96.94 118 LEU A CA 1
ATOM 974 C C . LEU A 1 118 ? -4.713 -2.583 11.926 1.00 96.94 118 LEU A C 1
ATOM 976 O O . LEU A 1 118 ? -4.740 -1.711 12.799 1.00 96.94 118 LEU A O 1
ATOM 980 N N . LEU A 1 119 ? -5.729 -2.823 11.106 1.00 97.56 119 LEU A N 1
ATOM 981 C CA . LEU A 1 119 ? -7.047 -2.255 11.323 1.00 97.56 119 LEU A CA 1
ATOM 982 C C . LEU A 1 119 ? -7.768 -3.009 12.451 1.00 97.56 119 LEU A C 1
ATOM 984 O O . LEU A 1 119 ? -7.546 -4.210 12.625 1.00 97.56 119 LEU A O 1
ATOM 988 N N . PRO A 1 120 ? -8.645 -2.335 13.215 1.00 96.44 120 PRO A N 1
ATOM 989 C CA . PRO A 1 120 ? -9.440 -2.994 14.243 1.00 96.44 120 PRO A CA 1
ATOM 990 C C . PRO A 1 120 ? -10.319 -4.110 13.667 1.00 96.44 120 PRO A C 1
ATOM 992 O O . PRO A 1 120 ? -11.074 -3.888 12.726 1.00 96.44 120 PRO A O 1
ATOM 995 N N . GLU A 1 121 ? -10.284 -5.296 14.270 1.00 94.00 121 GLU A N 1
ATOM 996 C CA . GLU A 1 121 ? -11.005 -6.473 13.758 1.00 94.00 121 GLU A CA 1
ATOM 997 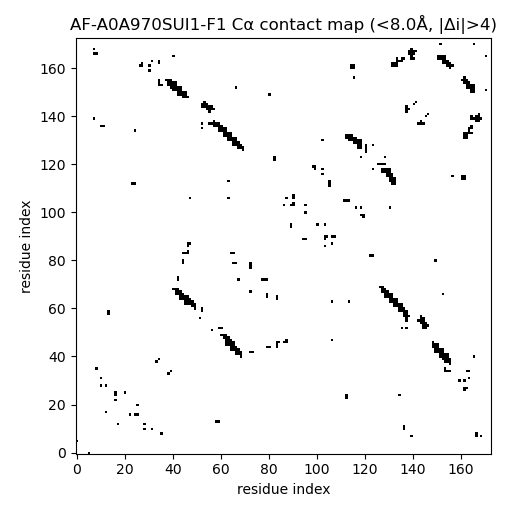C C . GLU A 1 121 ? -12.528 -6.284 13.688 1.00 94.00 121 GLU A C 1
ATOM 999 O O . GLU A 1 121 ? -13.197 -6.807 12.798 1.00 94.00 121 GLU A O 1
ATOM 1004 N N . ASN A 1 122 ? -13.096 -5.493 14.602 1.00 93.44 122 ASN A N 1
ATOM 1005 C CA . ASN A 1 122 ? -14.522 -5.163 14.604 1.00 93.44 122 ASN A CA 1
ATOM 1006 C C . ASN A 1 122 ? -14.940 -4.295 13.403 1.00 93.44 122 ASN A C 1
ATOM 1008 O O . ASN A 1 122 ? -16.128 -4.208 13.106 1.00 93.44 122 ASN A O 1
ATOM 1012 N N . PHE A 1 123 ? -13.976 -3.663 12.735 1.00 96.12 123 PHE A N 1
ATOM 1013 C CA . PHE A 1 123 ? -14.161 -2.874 11.521 1.00 96.12 123 PHE A CA 1
ATOM 1014 C C . PHE A 1 123 ? -13.949 -3.701 10.244 1.00 96.12 123 PHE A C 1
ATOM 1016 O O . PHE A 1 123 ? -14.368 -3.317 9.159 1.00 96.12 123 PHE A O 1
ATOM 1023 N N . THR A 1 124 ? -13.304 -4.860 10.366 1.00 97.19 124 THR A N 1
ATOM 1024 C CA . THR A 1 124 ? -12.845 -5.674 9.237 1.00 97.19 124 THR A CA 1
ATOM 1025 C C . THR A 1 124 ? -13.477 -7.060 9.230 1.00 97.19 124 THR A C 1
ATOM 1027 O O . THR A 1 124 ? -12.889 -8.010 8.719 1.00 97.19 124 THR A O 1
ATOM 1030 N N . TYR A 1 125 ? -14.678 -7.204 9.799 1.00 95.88 125 TYR A N 1
ATOM 1031 C CA . TYR A 1 125 ? -15.415 -8.476 9.845 1.00 95.88 125 TYR A CA 1
ATOM 1032 C C . TYR A 1 125 ? -14.644 -9.608 10.553 1.00 95.88 125 TYR A C 1
ATOM 1034 O O . TYR A 1 125 ? -14.769 -10.781 10.199 1.00 95.88 125 TYR A O 1
ATOM 1042 N N . GLY A 1 126 ? -13.810 -9.262 11.539 1.00 96.62 126 GLY A N 1
ATOM 1043 C CA . GLY A 1 126 ? -12.934 -10.204 12.238 1.00 96.62 126 GLY A CA 1
ATOM 1044 C C . GLY A 1 126 ? -11.732 -10.667 11.411 1.00 96.62 126 GLY A C 1
ATOM 1045 O O . GLY A 1 126 ? -11.120 -11.679 11.746 1.00 96.62 126 GLY A O 1
ATOM 1046 N N . LYS A 1 127 ? -11.425 -9.996 10.292 1.00 97.62 127 LYS A N 1
ATOM 1047 C CA . LYS A 1 127 ? -10.347 -10.374 9.371 1.00 97.62 127 LYS A CA 1
ATOM 1048 C C . LYS A 1 127 ? -9.122 -9.496 9.539 1.00 97.62 127 LYS A C 1
ATOM 1050 O O . LYS A 1 127 ? -9.221 -8.310 9.848 1.00 97.62 127 LYS A O 1
ATOM 1055 N N . VAL A 1 128 ? -7.957 -10.065 9.251 1.00 97.06 128 VAL A N 1
ATOM 1056 C CA . VAL A 1 128 ? -6.701 -9.315 9.248 1.00 97.06 128 VAL A CA 1
ATOM 1057 C C . VAL A 1 128 ? -6.663 -8.406 8.022 1.00 97.06 128 VAL A C 1
ATOM 1059 O O . VAL A 1 128 ? -6.642 -8.881 6.886 1.00 97.06 128 VAL A O 1
ATOM 1062 N N . VAL A 1 129 ? -6.642 -7.096 8.256 1.00 98.31 129 VAL A N 1
ATOM 1063 C CA . VAL A 1 129 ? -6.464 -6.071 7.221 1.00 98.31 129 VAL A CA 1
ATOM 1064 C C . VAL A 1 129 ? -5.412 -5.087 7.705 1.00 98.31 129 VAL A C 1
ATOM 1066 O O . VAL A 1 129 ? -5.451 -4.627 8.847 1.00 98.31 129 VAL A O 1
ATOM 1069 N N . TYR A 1 130 ? -4.477 -4.761 6.826 1.00 98.25 130 TYR A N 1
ATOM 1070 C CA . TYR A 1 130 ? -3.391 -3.834 7.104 1.00 98.25 130 TYR A CA 1
ATOM 1071 C C . TYR A 1 130 ? -3.585 -2.539 6.328 1.00 98.25 130 TYR A C 1
ATOM 1073 O O . TYR A 1 130 ? -3.877 -2.592 5.141 1.00 98.25 130 TYR A O 1
ATOM 1081 N N . LEU A 1 131 ? -3.340 -1.395 6.961 1.00 97.94 131 LEU A N 1
ATOM 1082 C CA . LEU A 1 131 ? -3.087 -0.113 6.308 1.00 97.94 131 LEU A CA 1
ATOM 1083 C C . LEU A 1 131 ? -1.579 0.034 6.057 1.00 97.94 131 LEU A C 1
ATOM 1085 O O . LEU A 1 131 ? -0.764 -0.165 6.964 1.00 97.94 131 LEU A O 1
ATOM 1089 N N . THR A 1 132 ? -1.189 0.398 4.839 1.00 97.88 132 THR A N 1
ATOM 1090 C CA . THR A 1 132 ? 0.218 0.530 4.456 1.00 97.88 132 THR A CA 1
ATOM 1091 C C . THR A 1 132 ? 0.437 1.604 3.394 1.00 97.88 132 THR A C 1
ATOM 1093 O O . THR A 1 132 ? -0.412 1.868 2.542 1.00 97.88 132 THR A O 1
ATOM 1096 N N . THR A 1 133 ? 1.613 2.215 3.420 1.00 97.25 133 THR A N 1
ATOM 1097 C CA . THR A 1 133 ? 2.078 3.139 2.391 1.00 97.25 133 THR A CA 1
ATOM 1098 C C . THR A 1 133 ? 2.763 2.348 1.291 1.00 97.25 133 THR A C 1
ATOM 1100 O O . THR A 1 133 ? 3.730 1.627 1.538 1.00 97.25 133 THR A O 1
ATOM 1103 N N . VAL A 1 134 ? 2.323 2.542 0.052 1.00 97.25 134 VAL A N 1
ATOM 1104 C CA . VAL A 1 134 ? 2.941 1.950 -1.134 1.00 97.25 134 VAL A CA 1
ATOM 1105 C C . VAL A 1 134 ? 3.487 3.053 -2.025 1.00 97.25 134 VAL A C 1
ATOM 1107 O O . VAL A 1 134 ? 2.789 4.012 -2.355 1.00 97.25 134 VAL A O 1
ATOM 1110 N N . LEU A 1 135 ? 4.743 2.915 -2.452 1.00 96.50 135 LEU A N 1
ATOM 1111 C CA . LEU A 1 135 ? 5.294 3.772 -3.494 1.00 96.50 135 LEU A CA 1
ATOM 1112 C C . LEU A 1 135 ? 4.742 3.321 -4.849 1.00 96.50 135 LEU A C 1
ATOM 1114 O O . LEU A 1 135 ? 5.166 2.303 -5.398 1.00 96.50 135 LEU A O 1
ATOM 1118 N N . VAL A 1 136 ? 3.806 4.089 -5.398 1.00 96.19 136 VAL A N 1
ATOM 1119 C CA . VAL A 1 136 ? 3.177 3.780 -6.681 1.00 96.19 136 VAL A CA 1
ATOM 1120 C C . VAL A 1 136 ? 4.133 4.147 -7.803 1.00 96.19 136 VAL A C 1
ATOM 1122 O O . VAL A 1 136 ? 4.361 5.325 -8.074 1.00 96.19 136 VAL A O 1
ATOM 1125 N N . ASP A 1 137 ? 4.687 3.137 -8.468 1.00 94.50 137 ASP A N 1
ATOM 1126 C CA . ASP A 1 137 ? 5.472 3.317 -9.684 1.00 94.50 137 ASP A CA 1
ATOM 1127 C C . ASP A 1 137 ? 4.563 3.235 -10.914 1.00 94.50 137 ASP A C 1
ATOM 1129 O O . ASP A 1 137 ? 3.968 2.180 -11.164 1.00 94.50 137 ASP A O 1
ATOM 1133 N N . PRO A 1 138 ? 4.472 4.289 -11.744 1.00 92.94 138 PRO A N 1
ATOM 1134 C CA . PRO A 1 138 ? 3.617 4.269 -12.927 1.00 92.94 138 PRO A CA 1
ATOM 1135 C C . PRO A 1 138 ? 3.908 3.109 -13.892 1.00 92.94 138 PRO A C 1
ATOM 1137 O O . PRO A 1 138 ? 3.043 2.702 -14.665 1.00 92.94 138 PRO A O 1
ATOM 1140 N N . ARG A 1 139 ? 5.115 2.529 -13.874 1.00 92.25 139 ARG A N 1
ATOM 1141 C CA . ARG A 1 139 ? 5.466 1.388 -14.737 1.00 92.25 139 ARG A CA 1
ATOM 1142 C C . ARG A 1 139 ? 4.865 0.073 -14.252 1.00 92.25 139 ARG A C 1
ATOM 1144 O O . ARG A 1 139 ? 4.725 -0.842 -15.065 1.00 92.25 139 ARG A O 1
ATOM 1151 N N . HIS A 1 140 ? 4.501 -0.013 -12.975 1.00 94.38 140 HIS A N 1
ATOM 1152 C CA . HIS A 1 140 ? 3.855 -1.177 -12.370 1.00 94.38 140 HIS A CA 1
ATOM 1153 C C . HIS A 1 140 ? 2.338 -1.176 -12.549 1.00 94.38 140 HIS A C 1
ATOM 1155 O O . HIS A 1 140 ? 1.736 -2.217 -12.334 1.00 94.38 140 HIS A O 1
ATOM 1161 N N . ILE A 1 141 ? 1.734 -0.085 -13.032 1.00 94.12 141 ILE A N 1
ATOM 1162 C CA . ILE A 1 141 ? 0.281 0.015 -13.248 1.00 94.12 141 ILE A CA 1
ATOM 1163 C C . ILE A 1 141 ? -0.097 0.278 -14.722 1.00 94.12 141 ILE A C 1
ATOM 1165 O O . ILE A 1 141 ? 0.698 0.837 -15.500 1.00 94.12 141 ILE A O 1
ATOM 1169 N N . PRO A 1 142 ? -1.289 -0.159 -15.175 1.00 92.50 142 PRO A N 1
ATOM 1170 C CA . PRO A 1 142 ? -1.780 0.105 -16.527 1.00 92.50 142 PRO A CA 1
ATOM 1171 C C . PRO A 1 142 ? -1.852 1.603 -16.842 1.00 92.50 142 PRO A C 1
ATOM 1173 O O . PRO A 1 142 ? -2.079 2.430 -15.965 1.00 92.50 142 PRO A O 1
ATOM 1176 N N . LYS A 1 143 ? -1.649 1.972 -18.115 1.00 93.06 143 LYS A N 1
ATOM 1177 C CA . LYS A 1 143 ? -1.751 3.363 -18.617 1.00 93.06 143 LYS A CA 1
ATOM 1178 C C . LYS A 1 143 ? -0.870 4.407 -17.894 1.00 93.06 143 LYS A C 1
ATOM 1180 O O . LYS A 1 143 ? -1.023 5.601 -18.154 1.00 93.06 143 LYS A O 1
ATOM 1185 N N . TYR A 1 144 ? 0.063 3.970 -17.040 1.00 94.12 144 TYR A N 1
ATOM 1186 C CA . TYR A 1 144 ? 0.954 4.823 -16.246 1.00 94.12 144 TYR A CA 1
ATOM 1187 C C . TYR A 1 144 ? 0.213 5.816 -15.337 1.00 94.12 144 TYR A C 1
ATOM 1189 O O . TYR A 1 144 ? 0.677 6.937 -15.127 1.00 94.12 144 TYR A O 1
ATOM 1197 N N . LYS A 1 145 ? -0.967 5.416 -14.848 1.00 95.69 145 LYS A N 1
ATOM 1198 C CA . LYS A 1 145 ? -1.796 6.174 -13.905 1.00 95.69 145 LYS A CA 1
ATOM 1199 C C . LYS A 1 145 ? -2.785 5.257 -13.192 1.00 95.69 145 LYS A C 1
ATOM 1201 O O . LYS A 1 145 ? -3.160 4.210 -13.721 1.00 95.69 145 LYS A O 1
ATOM 1206 N N . ILE A 1 146 ? -3.253 5.680 -12.027 1.00 95.50 146 ILE A N 1
ATOM 1207 C CA . ILE A 1 146 ? -4.335 5.012 -11.308 1.00 95.50 146 ILE A CA 1
ATOM 1208 C C . ILE A 1 146 ? -5.620 5.153 -12.133 1.00 95.50 146 ILE A C 1
ATOM 1210 O O . ILE A 1 146 ? -6.024 6.256 -12.501 1.00 95.50 146 ILE A O 1
ATOM 1214 N N . THR A 1 147 ? -6.224 4.014 -12.475 1.00 94.00 147 THR A N 1
ATOM 1215 C CA . THR A 1 147 ? -7.512 3.931 -13.197 1.00 94.00 147 THR A CA 1
ATOM 1216 C C . THR A 1 147 ? -8.527 3.014 -12.524 1.00 94.00 147 THR A C 1
ATOM 1218 O O . THR A 1 147 ? -9.680 2.989 -12.934 1.00 94.00 147 THR A O 1
ATOM 1221 N N . ARG A 1 148 ? -8.085 2.289 -11.497 1.00 92.62 148 ARG A N 1
ATOM 1222 C CA . ARG A 1 148 ? -8.861 1.416 -10.623 1.00 92.62 148 ARG A CA 1
ATOM 1223 C C . ARG A 1 148 ? -8.261 1.529 -9.222 1.00 92.62 148 ARG A C 1
ATOM 1225 O O . ARG A 1 148 ? -7.067 1.830 -9.120 1.00 92.62 148 ARG A O 1
ATOM 1232 N N . SER A 1 149 ? -9.070 1.350 -8.186 1.00 95.19 149 SER A N 1
ATOM 1233 C CA . SER A 1 149 ? -8.616 1.450 -6.792 1.00 95.19 149 SER A CA 1
ATOM 1234 C C . SER A 1 149 ? -8.134 0.112 -6.244 1.00 95.19 149 SER A C 1
ATOM 1236 O O . SER A 1 149 ? -7.317 0.088 -5.331 1.00 95.19 149 SER A O 1
ATOM 1238 N N . ASP A 1 150 ? -8.575 -0.993 -6.832 1.00 95.06 150 ASP A N 1
ATOM 1239 C CA . ASP A 1 150 ? -8.143 -2.333 -6.479 1.00 95.06 150 ASP A CA 1
ATOM 1240 C C . ASP A 1 150 ? -6.857 -2.711 -7.223 1.00 95.06 150 ASP A C 1
ATOM 1242 O O . ASP A 1 150 ? -6.753 -2.620 -8.450 1.00 95.06 150 ASP A O 1
ATOM 1246 N N . MET A 1 151 ? -5.831 -3.104 -6.474 1.00 95.44 151 MET A N 1
ATOM 1247 C CA . MET A 1 151 ? -4.532 -3.472 -7.032 1.00 95.44 151 MET A CA 1
ATOM 1248 C C . MET A 1 151 ? -3.929 -4.640 -6.255 1.00 95.44 151 MET A C 1
ATOM 1250 O O . MET A 1 151 ? -3.871 -4.585 -5.026 1.00 95.44 151 MET A O 1
ATOM 1254 N N . PRO A 1 152 ? -3.413 -5.675 -6.940 1.00 96.31 152 PRO A N 1
ATOM 1255 C CA . PRO A 1 152 ? -2.664 -6.724 -6.267 1.00 96.31 152 PRO A CA 1
ATOM 1256 C C . PRO A 1 152 ? -1.363 -6.151 -5.700 1.00 96.31 152 PRO A C 1
ATOM 1258 O O . PRO A 1 152 ? -0.610 -5.463 -6.400 1.00 96.31 152 PRO A O 1
ATOM 1261 N N . LEU A 1 153 ? -1.081 -6.458 -4.438 1.00 97.88 153 LEU A N 1
ATOM 1262 C CA . LEU A 1 153 ? 0.164 -6.087 -3.771 1.00 97.88 153 LEU A CA 1
ATOM 1263 C C . LEU A 1 153 ? 1.024 -7.328 -3.542 1.00 97.88 153 LEU A C 1
ATOM 1265 O O . LEU A 1 153 ? 0.502 -8.397 -3.250 1.00 97.88 153 LEU A O 1
ATOM 1269 N N . LEU A 1 154 ? 2.343 -7.180 -3.640 1.00 97.81 154 LEU A N 1
ATOM 1270 C CA . LEU A 1 154 ? 3.291 -8.130 -3.070 1.00 97.81 154 LEU A CA 1
ATOM 1271 C C . LEU A 1 154 ? 3.605 -7.707 -1.640 1.00 97.81 154 LEU A C 1
ATOM 1273 O O . LEU A 1 154 ? 4.087 -6.592 -1.407 1.00 97.81 154 LEU A O 1
ATOM 1277 N N . VAL A 1 155 ? 3.341 -8.615 -0.706 1.00 98.38 155 VAL A N 1
ATOM 1278 C CA . VAL A 1 155 ? 3.493 -8.399 0.733 1.00 98.38 155 VAL A CA 1
ATOM 1279 C C . VAL A 1 155 ? 4.272 -9.548 1.365 1.00 98.38 155 VAL A C 1
ATOM 1281 O O . VAL A 1 155 ? 4.273 -10.673 0.862 1.00 98.38 155 VAL A O 1
ATOM 1284 N N . LEU A 1 156 ? 4.966 -9.255 2.461 1.00 97.94 156 LEU A N 1
ATOM 1285 C CA . LEU A 1 156 ? 5.639 -10.254 3.292 1.00 97.94 156 LEU A CA 1
ATOM 1286 C C . LEU A 1 156 ? 5.741 -9.720 4.733 1.00 97.94 156 LEU A C 1
ATOM 1288 O O . LEU A 1 156 ? 6.850 -9.438 5.205 1.00 97.94 156 LEU A O 1
ATOM 1292 N N . PRO A 1 157 ? 4.592 -9.477 5.398 1.00 97.00 157 PRO A N 1
ATOM 1293 C CA . PRO A 1 157 ? 4.519 -8.693 6.632 1.00 97.00 157 PRO A CA 1
ATOM 1294 C C . PRO A 1 157 ? 5.348 -9.270 7.784 1.00 97.00 157 PRO A C 1
ATOM 1296 O O . PRO A 1 157 ? 5.766 -8.525 8.667 1.00 97.00 157 PRO A O 1
ATOM 1299 N N . GLU A 1 158 ? 5.638 -10.570 7.762 1.00 96.75 158 GLU A N 1
ATOM 1300 C CA . GLU A 1 158 ? 6.466 -11.246 8.758 1.00 96.75 158 GLU A CA 1
ATOM 1301 C C . GLU A 1 158 ? 7.981 -11.007 8.601 1.00 96.75 158 GLU A C 1
ATOM 1303 O O . GLU A 1 158 ? 8.741 -11.316 9.515 1.00 96.75 158 GLU A O 1
ATOM 1308 N N . GLN A 1 159 ? 8.441 -10.474 7.461 1.00 97.56 159 GLN A N 1
ATOM 1309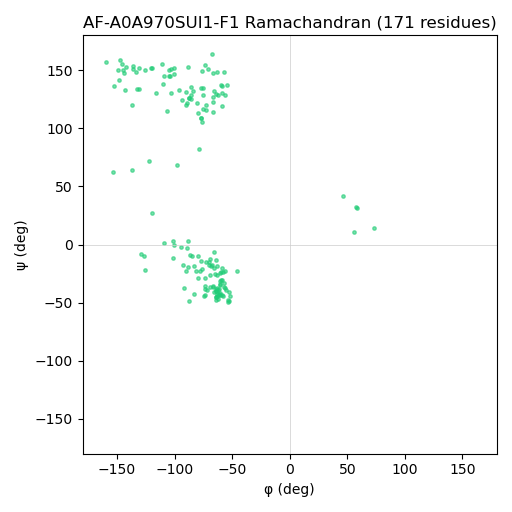 C CA . GLN A 1 159 ? 9.867 -10.206 7.199 1.00 97.56 159 GLN A CA 1
ATOM 1310 C C . GLN A 1 159 ? 10.157 -8.759 6.794 1.00 97.56 159 GLN A C 1
ATOM 1312 O O . GLN A 1 159 ? 11.298 -8.314 6.918 1.00 97.56 159 GLN A O 1
ATOM 1317 N N . THR A 1 160 ? 9.173 -8.014 6.289 1.00 97.69 160 THR A N 1
ATOM 1318 C CA . THR A 1 160 ? 9.378 -6.622 5.887 1.00 97.69 160 THR A CA 1
ATOM 1319 C C . THR A 1 160 ? 8.120 -5.768 6.076 1.00 97.69 160 THR A C 1
ATOM 1321 O O . THR A 1 160 ? 7.011 -6.226 5.795 1.00 97.69 160 THR A O 1
ATOM 1324 N N . PRO A 1 161 ? 8.271 -4.505 6.523 1.00 97.38 161 PRO A N 1
ATOM 1325 C CA . PRO A 1 161 ? 7.153 -3.568 6.625 1.00 97.38 161 PRO A CA 1
ATOM 1326 C C . PRO A 1 161 ? 6.665 -3.067 5.256 1.00 97.38 161 PRO A C 1
ATOM 1328 O O . PRO A 1 161 ? 5.598 -2.466 5.158 1.00 97.38 161 PRO A O 1
ATOM 1331 N N . TYR A 1 162 ? 7.455 -3.266 4.198 1.00 98.19 162 TYR A N 1
ATOM 1332 C CA . TYR A 1 162 ? 7.188 -2.686 2.891 1.00 98.19 162 TYR A CA 1
ATOM 1333 C C . TYR A 1 162 ? 6.295 -3.573 2.030 1.00 98.19 162 TYR A C 1
ATOM 1335 O O . TYR A 1 162 ? 6.289 -4.800 2.123 1.00 98.19 162 TYR A O 1
ATOM 1343 N N . SER A 1 163 ? 5.566 -2.929 1.130 1.00 98.06 163 SER A N 1
ATOM 1344 C CA . SER A 1 163 ? 4.752 -3.584 0.113 1.00 98.06 163 SER A CA 1
ATOM 1345 C C . SER A 1 163 ? 4.959 -2.876 -1.218 1.00 98.06 163 SER A C 1
ATOM 1347 O O . SER A 1 163 ? 5.250 -1.676 -1.258 1.00 98.06 163 SER A O 1
ATOM 1349 N N . ILE A 1 164 ? 4.810 -3.608 -2.317 1.00 97.62 164 ILE A N 1
ATOM 1350 C CA . ILE A 1 164 ? 4.814 -3.032 -3.666 1.00 97.62 164 ILE A CA 1
ATOM 1351 C C . ILE A 1 164 ? 3.560 -3.449 -4.406 1.00 97.62 164 ILE A C 1
ATOM 1353 O O . ILE A 1 164 ? 3.046 -4.540 -4.189 1.00 97.62 164 ILE A O 1
ATOM 1357 N N . ILE A 1 165 ? 3.097 -2.609 -5.326 1.00 97.31 165 ILE A N 1
ATOM 1358 C CA . ILE A 1 165 ? 2.126 -3.059 -6.320 1.00 97.31 165 ILE A CA 1
ATOM 1359 C C . ILE A 1 165 ? 2.793 -4.163 -7.144 1.00 97.31 165 ILE A C 1
ATOM 1361 O O . ILE A 1 165 ? 3.903 -3.982 -7.654 1.00 97.31 165 ILE A O 1
ATOM 1365 N N . LEU A 1 166 ? 2.125 -5.309 -7.273 1.00 96.25 166 LEU A N 1
ATOM 1366 C CA . LEU A 1 166 ? 2.554 -6.356 -8.189 1.00 96.25 166 LEU A CA 1
ATOM 1367 C C . LEU A 1 166 ? 2.648 -5.728 -9.588 1.00 96.25 166 LEU A C 1
ATOM 1369 O O . LEU A 1 166 ? 1.689 -5.092 -10.014 1.00 96.25 166 LEU A O 1
ATOM 1373 N N . PRO A 1 167 ? 3.753 -5.853 -10.338 1.00 95.50 167 PRO A N 1
ATOM 1374 C CA . PRO A 1 167 ? 3.823 -5.236 -11.656 1.00 95.50 167 PRO A CA 1
ATOM 1375 C C . PRO A 1 167 ? 2.716 -5.747 -12.589 1.00 95.50 167 PRO A C 1
ATOM 1377 O O . PRO A 1 167 ? 2.511 -6.953 -12.701 1.00 95.50 167 PRO A O 1
ATOM 1380 N N . LYS A 1 168 ? 2.073 -4.840 -13.335 1.00 93.62 168 LYS A N 1
ATOM 1381 C CA . LYS A 1 168 ? 0.966 -5.110 -14.279 1.00 93.62 168 LYS A CA 1
ATOM 1382 C C . LYS A 1 168 ? 1.149 -6.289 -15.233 1.00 93.62 168 LYS A C 1
ATOM 1384 O O . LYS A 1 168 ? 0.181 -6.805 -15.762 1.00 93.62 168 LYS A O 1
ATOM 1389 N N . TYR A 1 169 ? 2.388 -6.698 -15.492 1.00 91.75 169 TYR A N 1
ATOM 1390 C CA . TYR A 1 169 ? 2.701 -7.836 -16.356 1.00 91.75 169 TYR A CA 1
ATOM 1391 C C . TYR A 1 169 ? 2.302 -9.191 -15.761 1.00 91.75 169 TYR A C 1
ATOM 1393 O O . TYR A 1 169 ? 2.356 -10.186 -16.478 1.00 91.75 169 TYR A O 1
ATOM 1401 N N . TYR A 1 170 ? 1.974 -9.224 -14.468 1.00 91.62 170 TYR A N 1
ATOM 1402 C CA . TYR A 1 170 ? 1.518 -10.407 -13.740 1.00 91.62 170 TYR A CA 1
ATOM 1403 C C . TYR A 1 170 ? 0.030 -10.333 -13.378 1.00 91.62 170 TYR A C 1
ATOM 1405 O O . TYR A 1 170 ? -0.467 -11.222 -12.695 1.00 91.62 170 TYR A O 1
ATOM 1413 N N . TRP A 1 171 ? -0.670 -9.265 -13.772 1.00 89.88 171 TRP A N 1
ATOM 1414 C CA . TRP A 1 171 ? -2.099 -9.145 -13.507 1.00 89.88 171 TRP A CA 1
ATOM 1415 C C . TRP A 1 171 ? -2.835 -10.068 -14.472 1.00 89.88 171 TRP A C 1
ATOM 1417 O O . TRP A 1 171 ? -2.504 -10.115 -15.657 1.00 89.88 171 TRP A O 1
ATOM 1427 N N . VAL A 1 172 ? -3.800 -10.817 -13.949 1.00 79.12 172 VAL A N 1
ATOM 1428 C CA . VAL A 1 172 ? -4.797 -11.496 -14.775 1.00 79.12 172 VAL A CA 1
ATOM 1429 C C . VAL A 1 172 ? -5.905 -10.485 -15.071 1.00 79.12 172 VAL A C 1
ATOM 1431 O O . VAL A 1 172 ? -6.306 -9.751 -14.165 1.00 79.12 172 VAL A O 1
ATOM 1434 N N . ASP A 1 173 ? -6.307 -10.390 -16.338 1.00 58.94 173 ASP A N 1
ATOM 1435 C CA . ASP A 1 173 ? -7.447 -9.568 -16.766 1.00 58.94 173 ASP A CA 1
ATOM 1436 C C . ASP A 1 173 ? -8.778 -10.252 -16.422 1.00 58.94 173 ASP A C 1
ATOM 1438 O O . ASP A 1 173 ? -8.848 -11.501 -16.540 1.00 58.94 173 ASP A O 1
#

Foldseek 3Di:
DDPVVCVLLDDDDFPVCVVVVVAPCVCVVVCSVVLVVPFDKWKKFFLFDDPCQQDQDQDWDKTKIKTAPDCVCVVVVVLRVVLSPVLNVVLVDPDDDPLCVVVNVCVVPPPDFAFQCFRDCVSRVNGTMGIGIETDGLQQDPSSHDPHRIFIKGDDVVPDRYIYGHRPVPDDD